Protein AF-A0A257MD73-F1 (afdb_monomer)

Solvent-accessible surface area 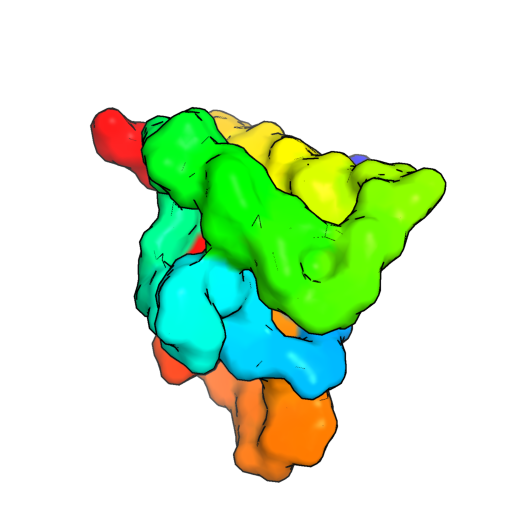(backbone atoms only — not comparable to full-atom values): 5682 Å² total; per-residue (Å²): 117,56,66,63,42,61,76,65,68,37,70,63,46,80,42,75,38,92,43,58,29,56,42,50,92,89,39,56,36,66,64,42,33,64,69,47,54,72,72,38,50,76,36,63,55,60,65,83,62,78,62,86,74,47,62,64,61,50,49,50,52,45,44,43,54,32,10,70,75,67,22,31,32,32,32,22,26,52,81,47,89,63,39,58,64,36,48,78,70,70,44,98,51,37,14,34,33,38,55,65,131

Sequence (101 aa):
MAYLAGELEADTVAVGSNVDGVLVSGRPLPCMGRNDLSQFESDIGASAGVDVTGGMRGKLEELLELADRGTESVIFNAGKKGNITRALKGESVGTRIVRSK

pLDDT: mean 84.01, std 15.02, range [35.16, 97.62]

Foldseek 3Di:
DLPVCVVVVAQEAEAADQDQAQDAPRDFDQEDAPVVCVVRVVRSCPPDDRPPPCVSVVVLVSQNVVQQVNHKYGYGHPPDPCQVVCVVVVHRTGYIYHYDD

Structure (mmCIF, N/CA/C/O backbone):
data_AF-A0A257MD73-F1
#
_entry.id   AF-A0A257MD73-F1
#
loop_
_atom_site.group_PDB
_atom_site.id
_atom_site.type_symbol
_atom_site.label_atom_id
_atom_site.label_alt_id
_atom_site.label_comp_id
_atom_site.label_asym_id
_atom_site.label_entity_id
_atom_site.label_seq_id
_atom_site.pdbx_PDB_ins_code
_atom_site.Cartn_x
_atom_site.Cartn_y
_atom_site.Cartn_z
_atom_site.occupancy
_atom_site.B_iso_or_equiv
_atom_site.auth_seq_id
_atom_site.auth_comp_id
_atom_site.auth_asym_id
_atom_site.auth_atom_id
_atom_site.pdbx_PDB_model_num
ATOM 1 N N . MET A 1 1 ? -7.982 10.388 -4.202 1.00 66.62 1 MET A N 1
ATOM 2 C CA . MET A 1 1 ? -8.584 9.028 -4.310 1.00 66.62 1 MET A CA 1
ATOM 3 C C . MET A 1 1 ? -9.664 8.772 -3.264 1.00 66.62 1 MET A C 1
ATOM 5 O O . MET A 1 1 ? -10.557 7.963 -3.494 1.00 66.62 1 MET A O 1
ATOM 9 N N . ALA A 1 2 ? -9.623 9.507 -2.153 1.00 72.25 2 ALA A N 1
ATOM 10 C CA . ALA A 1 2 ? -10.521 9.325 -1.023 1.00 72.25 2 ALA A CA 1
ATOM 11 C C . ALA A 1 2 ? -12.021 9.543 -1.300 1.00 72.25 2 ALA A C 1
ATOM 13 O O . ALA A 1 2 ? -12.843 8.871 -0.685 1.00 72.25 2 ALA A O 1
ATOM 14 N N . TYR A 1 3 ? -12.385 10.443 -2.223 1.00 80.38 3 TYR A N 1
ATOM 15 C CA . TYR A 1 3 ? -13.793 10.751 -2.504 1.00 80.38 3 TYR A CA 1
ATOM 16 C C . TYR A 1 3 ? -14.557 9.530 -3.037 1.00 80.38 3 TYR A C 1
ATOM 18 O O . TYR A 1 3 ? -15.456 9.032 -2.373 1.00 80.38 3 TYR A O 1
ATOM 26 N N . LEU A 1 4 ? -14.140 8.980 -4.185 1.00 81.19 4 LEU A N 1
ATOM 27 C CA . LEU A 1 4 ? -14.827 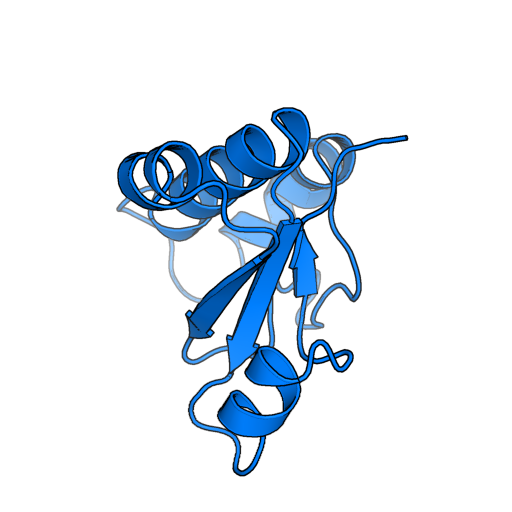7.835 -4.797 1.00 81.19 4 LEU A CA 1
ATOM 28 C C . LEU A 1 4 ? -14.750 6.566 -3.946 1.00 81.19 4 LEU A C 1
ATOM 30 O O . LEU A 1 4 ? -15.708 5.808 -3.919 1.00 81.19 4 LEU A O 1
ATOM 34 N N . ALA A 1 5 ? -13.633 6.329 -3.255 1.00 79.50 5 ALA A N 1
ATOM 35 C CA . ALA A 1 5 ? -13.505 5.164 -2.383 1.00 79.50 5 ALA A CA 1
ATOM 36 C C . ALA A 1 5 ? -14.519 5.203 -1.228 1.00 79.50 5 ALA A C 1
ATOM 38 O O . ALA A 1 5 ? -15.107 4.177 -0.901 1.00 79.50 5 ALA A O 1
ATOM 39 N N . GLY A 1 6 ? -14.756 6.393 -0.663 1.00 76.62 6 GLY A N 1
ATOM 40 C CA . GLY A 1 6 ? -15.783 6.598 0.353 1.00 76.62 6 GLY A CA 1
ATOM 41 C C . GLY A 1 6 ? -17.205 6.481 -0.1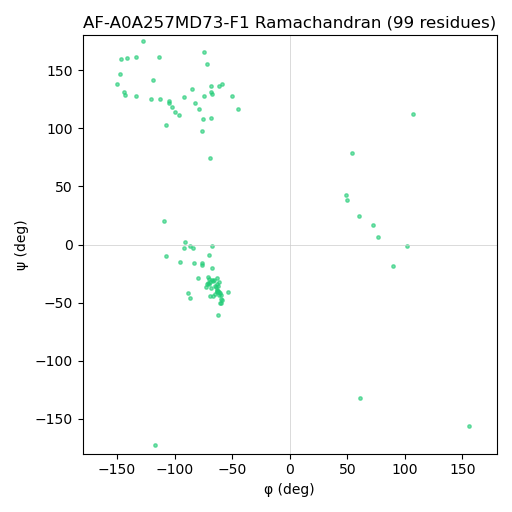97 1.00 76.62 6 GLY A C 1
ATOM 42 O O . GLY A 1 6 ? -18.025 5.816 0.420 1.00 76.62 6 GLY A O 1
ATOM 43 N N . GLU A 1 7 ? -17.488 7.088 -1.354 1.00 85.12 7 GLU A N 1
ATOM 44 C CA . GLU A 1 7 ? -18.826 7.048 -1.974 1.00 85.12 7 GLU A CA 1
ATOM 45 C C . GLU A 1 7 ? -19.226 5.649 -2.464 1.00 85.12 7 GLU A C 1
ATOM 47 O O . GLU A 1 7 ? -20.406 5.315 -2.492 1.00 85.12 7 GLU A O 1
ATOM 52 N N . LEU A 1 8 ? -18.255 4.831 -2.877 1.00 87.00 8 LEU A N 1
ATOM 53 C CA . LEU A 1 8 ? -18.492 3.473 -3.377 1.00 87.00 8 LEU A CA 1
ATOM 54 C C . LEU A 1 8 ? -18.426 2.400 -2.285 1.00 87.00 8 LEU A C 1
ATOM 56 O O . LEU A 1 8 ? -18.527 1.223 -2.621 1.00 87.00 8 LEU A O 1
ATOM 60 N N . GLU A 1 9 ? -18.211 2.787 -1.022 1.00 84.38 9 GLU A N 1
ATOM 61 C CA . GLU A 1 9 ? -17.997 1.859 0.099 1.00 84.38 9 GLU A CA 1
ATOM 62 C C . GLU A 1 9 ? -16.937 0.793 -0.233 1.00 84.38 9 GLU A C 1
ATOM 64 O O . GLU A 1 9 ? -17.105 -0.398 0.016 1.00 84.38 9 GLU A O 1
ATOM 69 N N . ALA A 1 10 ? -15.838 1.214 -0.868 1.00 86.31 10 ALA A N 1
ATOM 70 C CA . ALA A 1 10 ? -14.824 0.277 -1.324 1.00 86.31 10 ALA A CA 1
ATOM 71 C C . ALA A 1 10 ? -14.111 -0.381 -0.132 1.00 86.31 10 ALA A C 1
ATOM 73 O O . ALA A 1 10 ? -13.557 0.309 0.727 1.00 86.31 10 ALA A O 1
ATOM 74 N N . ASP A 1 11 ? -14.024 -1.714 -0.141 1.00 86.19 11 ASP A N 1
ATOM 75 C CA . ASP A 1 11 ? -13.226 -2.467 0.837 1.00 86.19 11 ASP A CA 1
ATOM 76 C C . ASP A 1 11 ? -11.722 -2.203 0.668 1.00 86.19 11 ASP A C 1
ATOM 78 O O . ASP A 1 11 ? -10.938 -2.278 1.617 1.00 86.19 11 ASP A O 1
ATOM 82 N N . THR A 1 12 ? -11.276 -1.941 -0.566 1.00 87.75 12 THR A N 1
ATOM 83 C CA . THR A 1 12 ? -9.855 -1.773 -0.888 1.00 87.75 12 THR A CA 1
ATOM 84 C C . THR A 1 12 ? -9.622 -0.819 -2.054 1.00 87.75 12 THR A C 1
ATOM 86 O O . THR A 1 12 ? -10.272 -0.908 -3.096 1.00 87.75 12 THR A O 1
ATOM 89 N N . VAL A 1 13 ? -8.603 0.035 -1.923 1.00 92.88 13 VAL A N 1
ATOM 90 C CA . VAL A 1 13 ? -8.047 0.840 -3.021 1.00 92.88 13 VAL A CA 1
ATOM 91 C C . VAL A 1 13 ? -6.709 0.261 -3.488 1.00 92.88 13 VAL A C 1
ATOM 93 O O . VAL A 1 13 ? -5.750 0.161 -2.724 1.00 92.88 13 VAL A O 1
ATOM 96 N N . ALA A 1 14 ? -6.612 -0.088 -4.772 1.00 94.06 14 ALA A N 1
ATOM 97 C CA . ALA A 1 14 ? -5.388 -0.601 -5.387 1.00 94.06 14 ALA A CA 1
ATOM 98 C C . ALA A 1 14 ? -4.649 0.508 -6.160 1.00 94.06 14 ALA A C 1
ATOM 100 O O . ALA A 1 14 ? -5.138 1.006 -7.174 1.00 94.06 14 ALA A O 1
ATOM 101 N N . VAL A 1 15 ? -3.453 0.883 -5.702 1.00 93.12 15 VAL A N 1
ATOM 102 C CA . VAL A 1 15 ? -2.629 1.961 -6.268 1.00 93.12 15 VAL A CA 1
ATOM 103 C C . VAL A 1 15 ? -1.429 1.376 -7.013 1.00 93.12 15 VAL A C 1
ATOM 105 O O . VAL A 1 15 ? -0.427 0.968 -6.421 1.00 93.12 15 VAL A O 1
ATOM 108 N N . GLY A 1 16 ? -1.527 1.358 -8.341 1.00 92.38 16 GLY A N 1
ATOM 109 C CA . GLY A 1 16 ? -0.424 0.977 -9.219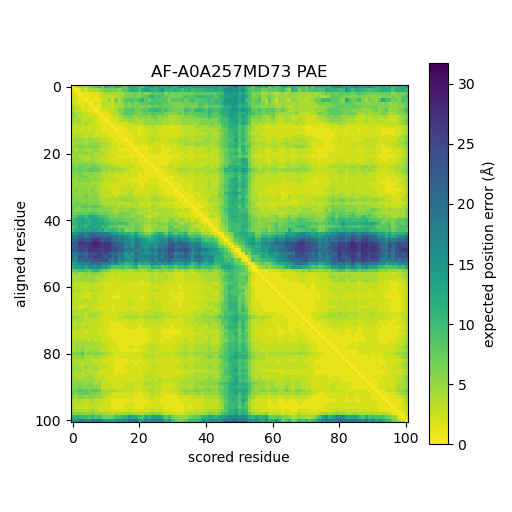 1.00 92.38 16 GLY A CA 1
ATOM 110 C C . GLY A 1 16 ? 0.640 2.075 -9.319 1.00 92.38 16 GLY A C 1
ATOM 111 O O . GLY A 1 16 ? 0.332 3.219 -9.643 1.00 92.38 16 GLY A O 1
ATOM 112 N N . SER A 1 17 ? 1.895 1.711 -9.072 1.00 89.94 17 SER A N 1
ATOM 113 C CA . SER A 1 17 ? 3.078 2.578 -9.081 1.00 89.94 17 SER A CA 1
ATOM 114 C C . SER A 1 17 ? 4.187 2.004 -9.978 1.00 89.94 17 SER A C 1
ATOM 116 O O . SER A 1 17 ? 4.066 0.897 -10.508 1.00 89.94 17 SER A O 1
ATOM 118 N N . ASN A 1 18 ? 5.283 2.747 -10.149 1.00 88.50 18 ASN A N 1
ATOM 119 C CA . ASN A 1 18 ? 6.530 2.275 -10.761 1.00 88.50 18 ASN A CA 1
ATOM 120 C C . ASN A 1 18 ? 7.545 1.720 -9.736 1.00 88.50 18 ASN A C 1
ATOM 122 O O . ASN A 1 18 ? 8.595 1.220 -10.137 1.00 88.50 18 ASN A O 1
ATOM 126 N N . VAL A 1 19 ? 7.234 1.775 -8.436 1.00 88.75 19 VAL A N 1
ATOM 127 C CA . VAL A 1 19 ? 8.033 1.189 -7.346 1.00 88.75 19 VAL A CA 1
ATOM 128 C C . VAL A 1 19 ? 7.295 0.044 -6.661 1.00 88.75 19 VAL A C 1
ATOM 130 O O . VAL A 1 19 ? 6.079 -0.090 -6.772 1.00 88.75 19 VAL A O 1
ATOM 133 N N . ASP A 1 20 ? 8.041 -0.796 -5.943 1.00 91.50 20 ASP A N 1
ATOM 134 C CA . ASP A 1 20 ? 7.530 -2.025 -5.323 1.00 91.50 20 ASP A CA 1
ATOM 135 C C . ASP A 1 20 ? 6.587 -1.816 -4.137 1.00 91.50 20 ASP A C 1
ATOM 137 O O . ASP A 1 20 ? 5.973 -2.782 -3.705 1.00 91.50 20 ASP A O 1
ATOM 141 N N . GLY A 1 21 ? 6.435 -0.591 -3.643 1.00 91.56 21 GLY A N 1
ATOM 142 C CA . GLY A 1 21 ? 5.611 -0.237 -2.492 1.00 91.56 21 GLY A CA 1
ATOM 143 C C . GLY A 1 21 ? 6.120 1.061 -1.873 1.00 91.56 21 GLY A C 1
ATOM 144 O O . GLY A 1 21 ? 6.812 1.835 -2.538 1.00 91.56 21 GLY A O 1
ATOM 145 N N . VAL A 1 22 ? 5.826 1.277 -0.594 1.00 90.38 22 VAL A N 1
ATOM 146 C CA . VAL A 1 22 ? 6.456 2.333 0.204 1.00 90.38 22 VAL A CA 1
ATOM 147 C C . VAL A 1 22 ? 7.833 1.854 0.639 1.00 90.38 22 VAL A C 1
ATOM 149 O O . VAL A 1 22 ? 7.947 0.853 1.348 1.00 90.38 22 VAL A O 1
ATOM 152 N N . LEU A 1 23 ? 8.880 2.536 0.179 1.00 86.81 23 LEU A N 1
ATOM 153 C CA . LEU A 1 23 ? 10.257 2.119 0.411 1.00 86.81 23 LEU A CA 1
ATOM 154 C C . LEU A 1 23 ? 10.816 2.763 1.682 1.00 86.81 23 LEU A C 1
ATOM 156 O O . LEU A 1 23 ? 10.832 3.982 1.805 1.00 86.81 23 LEU A O 1
ATOM 160 N N . VAL A 1 24 ? 11.349 1.939 2.580 1.00 84.06 24 VAL A N 1
ATOM 161 C CA . VAL A 1 24 ? 12.152 2.362 3.733 1.00 84.06 24 VAL A CA 1
ATOM 162 C C . VAL A 1 24 ? 13.518 1.713 3.608 1.00 84.06 24 VAL A C 1
ATOM 164 O O . VAL A 1 24 ? 13.622 0.499 3.420 1.00 84.06 24 VAL A O 1
ATOM 167 N N . SER A 1 25 ? 14.579 2.525 3.635 1.00 83.25 25 SER A N 1
ATOM 168 C CA . SER A 1 25 ? 15.951 2.050 3.393 1.00 83.25 25 SER A CA 1
ATOM 169 C C . SER A 1 25 ? 16.076 1.185 2.117 1.00 83.25 25 SER A C 1
ATOM 171 O O . SER A 1 25 ? 16.766 0.165 2.090 1.00 83.25 25 SER A O 1
ATOM 173 N N . GLY A 1 26 ? 15.353 1.561 1.052 1.00 83.00 26 GLY A N 1
ATOM 174 C CA . GLY A 1 26 ? 15.372 0.877 -0.248 1.00 83.00 26 GLY A CA 1
ATOM 175 C C . GLY A 1 26 ? 14.579 -0.435 -0.330 1.00 83.00 26 GLY A C 1
ATOM 176 O O . GLY A 1 26 ? 14.646 -1.110 -1.357 1.00 83.00 26 GLY A O 1
ATOM 177 N N . ARG A 1 27 ? 13.825 -0.816 0.709 1.00 86.81 27 ARG A N 1
ATOM 178 C CA . ARG A 1 27 ? 12.990 -2.029 0.719 1.00 86.81 27 ARG A CA 1
ATOM 179 C C . ARG A 1 27 ? 11.514 -1.681 0.912 1.00 86.81 27 ARG A C 1
ATOM 181 O O . ARG A 1 27 ? 11.224 -0.793 1.709 1.00 86.81 27 ARG A O 1
ATOM 188 N N . PRO A 1 28 ? 10.577 -2.365 0.231 1.00 89.25 28 PRO A N 1
ATOM 189 C CA . PRO A 1 28 ? 9.157 -2.129 0.444 1.00 89.25 28 PRO A CA 1
ATOM 190 C C . PRO A 1 28 ? 8.740 -2.604 1.837 1.00 89.25 28 PRO A C 1
ATOM 192 O O . PRO A 1 28 ? 9.034 -3.737 2.228 1.00 89.25 28 PRO A O 1
ATOM 195 N N . LEU A 1 29 ? 8.028 -1.754 2.572 1.00 91.19 29 LEU A N 1
ATOM 196 C CA . LEU A 1 29 ? 7.351 -2.162 3.797 1.00 91.19 29 LEU A CA 1
ATOM 197 C C . LEU A 1 29 ? 6.190 -3.104 3.448 1.00 91.19 29 LEU A C 1
ATOM 199 O O . LEU A 1 29 ? 5.446 -2.816 2.514 1.00 91.19 29 LEU A O 1
ATOM 203 N N . PRO A 1 30 ? 5.980 -4.213 4.173 1.00 93.00 30 PRO A N 1
ATOM 204 C CA . PRO A 1 30 ? 4.846 -5.099 3.908 1.00 93.00 30 PRO A CA 1
ATOM 205 C C . PRO A 1 30 ? 3.506 -4.472 4.328 1.00 93.00 30 PRO A C 1
ATOM 207 O O . PRO A 1 30 ? 2.474 -4.706 3.699 1.00 93.00 30 PRO A O 1
ATOM 210 N N . CYS A 1 31 ? 3.523 -3.673 5.394 1.00 93.62 31 CYS A N 1
ATOM 211 C CA . CYS A 1 31 ? 2.358 -3.036 5.987 1.00 93.62 31 CYS A CA 1
ATOM 212 C C . CYS A 1 31 ? 2.764 -1.678 6.571 1.00 93.62 31 CYS A C 1
ATOM 214 O O . CYS A 1 31 ? 3.893 -1.539 7.040 1.00 93.62 31 CYS A O 1
ATOM 216 N N . MET A 1 32 ? 1.855 -0.711 6.533 1.00 92.00 32 MET A N 1
ATOM 217 C CA . MET A 1 32 ? 2.022 0.633 7.073 1.00 92.00 32 MET A CA 1
ATOM 218 C C . MET A 1 32 ? 0.693 1.123 7.655 1.00 92.00 32 MET A C 1
ATOM 220 O O . MET A 1 32 ? -0.346 1.056 7.000 1.00 92.00 32 MET A O 1
ATOM 224 N N . GLY A 1 33 ? 0.748 1.647 8.873 1.00 92.38 33 GLY A N 1
ATOM 225 C CA . GLY A 1 33 ? -0.296 2.442 9.506 1.00 92.38 33 GLY A CA 1
ATOM 226 C C . GLY A 1 33 ? 0.179 3.864 9.804 1.00 92.38 33 GLY A C 1
ATOM 227 O O . GLY A 1 33 ? 1.275 4.285 9.426 1.00 92.38 33 GLY A O 1
ATOM 228 N N . ARG A 1 34 ? -0.650 4.629 10.516 1.00 89.44 34 ARG A N 1
ATOM 229 C CA . ARG A 1 34 ? -0.404 6.057 10.780 1.00 89.44 34 ARG A CA 1
ATOM 230 C C . ARG A 1 34 ? 0.868 6.299 11.600 1.00 89.44 34 ARG A C 1
ATOM 232 O O . ARG A 1 34 ? 1.565 7.280 11.362 1.00 89.44 34 ARG A O 1
ATOM 239 N N . ASN A 1 35 ? 1.198 5.384 12.512 1.00 88.69 35 ASN A N 1
ATOM 240 C CA . ASN A 1 35 ? 2.388 5.490 13.364 1.00 88.69 35 ASN A CA 1
ATOM 241 C C . ASN A 1 35 ? 3.691 5.283 12.570 1.00 88.69 35 ASN A C 1
ATOM 243 O O . ASN A 1 35 ? 4.718 5.880 12.896 1.00 88.69 35 ASN A O 1
ATOM 247 N N . ASP A 1 36 ? 3.646 4.487 11.498 1.00 87.50 36 ASP A N 1
ATOM 248 C CA . ASP A 1 36 ? 4.807 4.233 10.642 1.00 87.50 36 ASP A CA 1
ATOM 249 C C . ASP A 1 36 ? 5.175 5.478 9.825 1.00 87.50 36 ASP A C 1
ATOM 251 O O . ASP A 1 36 ? 6.355 5.750 9.614 1.00 87.50 36 ASP A O 1
ATOM 255 N N . LEU A 1 37 ? 4.187 6.282 9.408 1.00 83.75 37 LEU A N 1
ATOM 256 C CA . LEU A 1 37 ? 4.450 7.516 8.661 1.00 83.75 37 LEU A CA 1
ATOM 257 C C . LEU A 1 37 ? 5.297 8.500 9.481 1.00 83.75 37 LEU A C 1
ATOM 259 O O . LEU A 1 37 ? 6.244 9.072 8.949 1.00 83.75 37 LEU A O 1
ATOM 263 N N . SER A 1 38 ? 5.003 8.646 10.779 1.00 80.88 38 SER A N 1
ATOM 264 C CA . SER A 1 38 ? 5.827 9.454 11.689 1.00 80.88 38 SER A CA 1
ATOM 265 C C . SER A 1 38 ? 7.193 8.830 11.975 1.00 80.88 38 SER A C 1
ATOM 267 O O . SER A 1 38 ? 8.167 9.547 12.174 1.00 80.88 38 SER A O 1
ATOM 269 N N . GLN A 1 39 ? 7.285 7.498 11.997 1.00 83.19 39 GLN A N 1
ATOM 270 C CA . GLN A 1 39 ? 8.534 6.794 12.283 1.00 83.19 39 GLN A CA 1
ATOM 271 C C . GLN A 1 39 ? 9.532 6.877 11.119 1.00 83.19 39 GLN A C 1
ATOM 273 O O . GLN A 1 39 ? 10.735 6.973 11.349 1.00 83.19 39 GLN A O 1
ATOM 278 N N . PHE A 1 40 ? 9.041 6.832 9.880 1.00 79.00 40 PHE A N 1
ATOM 279 C CA . PHE A 1 40 ? 9.863 6.760 8.669 1.00 79.00 40 PHE A CA 1
ATOM 280 C C . PHE A 1 40 ? 9.839 8.056 7.854 1.00 79.00 40 PHE A C 1
ATOM 282 O O . PHE A 1 40 ? 10.160 8.041 6.665 1.00 79.00 40 PHE A O 1
ATOM 289 N N . GLU A 1 41 ? 9.472 9.182 8.469 1.00 73.00 41 GLU A N 1
ATOM 290 C CA . GLU A 1 41 ? 9.335 10.478 7.793 1.00 73.00 41 GLU A CA 1
ATOM 291 C C . GLU A 1 41 ? 10.607 10.867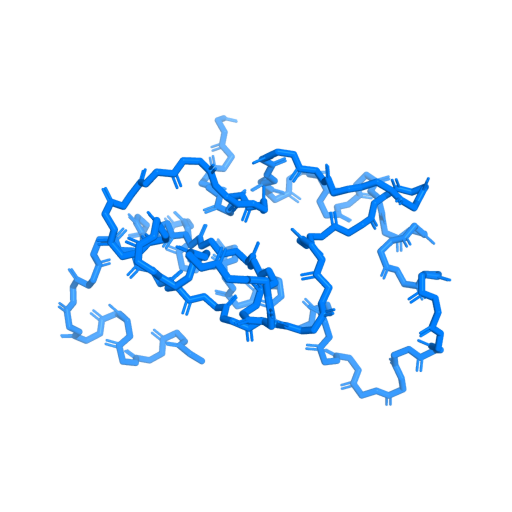 7.018 1.00 73.00 41 GLU A C 1
ATOM 293 O O . GLU A 1 41 ? 10.536 11.303 5.867 1.00 73.00 41 GLU A O 1
ATOM 298 N N . SER A 1 42 ? 11.783 10.614 7.602 1.00 68.75 42 SER A N 1
ATOM 299 C CA . SER A 1 42 ? 13.080 10.865 6.966 1.00 68.75 42 SER A CA 1
ATOM 300 C C . SER A 1 42 ? 13.408 9.907 5.817 1.00 68.75 42 SER A C 1
ATOM 302 O O . SER A 1 42 ? 14.141 10.287 4.908 1.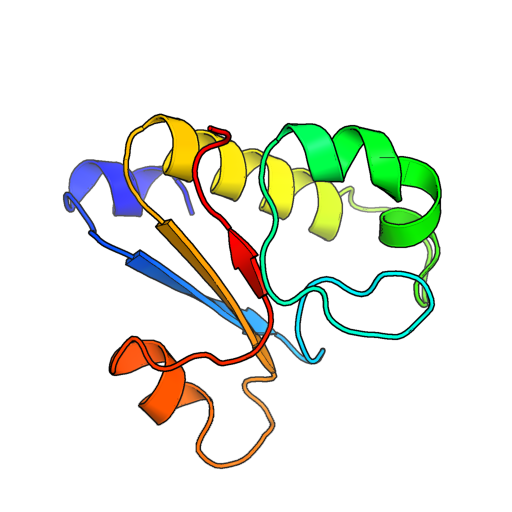00 68.75 42 SER A O 1
ATOM 304 N N . ASP A 1 43 ? 12.878 8.681 5.832 1.00 72.19 43 ASP A N 1
ATOM 305 C CA . ASP A 1 43 ? 13.173 7.649 4.830 1.00 72.19 43 ASP A CA 1
ATOM 306 C C . ASP A 1 43 ? 12.233 7.731 3.622 1.00 72.19 43 ASP A C 1
ATOM 308 O O . ASP A 1 43 ? 12.673 7.625 2.474 1.00 72.19 43 ASP A O 1
ATOM 312 N N . ILE A 1 44 ? 10.941 7.966 3.871 1.00 70.50 44 ILE A N 1
ATOM 313 C CA . ILE A 1 44 ? 9.893 8.031 2.842 1.00 70.50 44 ILE A CA 1
ATOM 314 C C . ILE A 1 44 ? 10.110 9.238 1.916 1.00 70.50 44 ILE A C 1
ATOM 316 O O . ILE A 1 44 ? 9.803 9.165 0.727 1.00 70.50 44 ILE A O 1
ATOM 320 N N . GLY A 1 45 ? 10.694 10.327 2.430 1.00 58.81 45 GLY A N 1
ATOM 321 C CA . GLY A 1 45 ? 11.073 11.502 1.638 1.00 58.81 45 GLY A CA 1
ATOM 322 C C . GLY A 1 45 ? 12.431 11.395 0.926 1.00 58.81 45 GLY A C 1
ATOM 323 O O . GLY A 1 45 ? 12.704 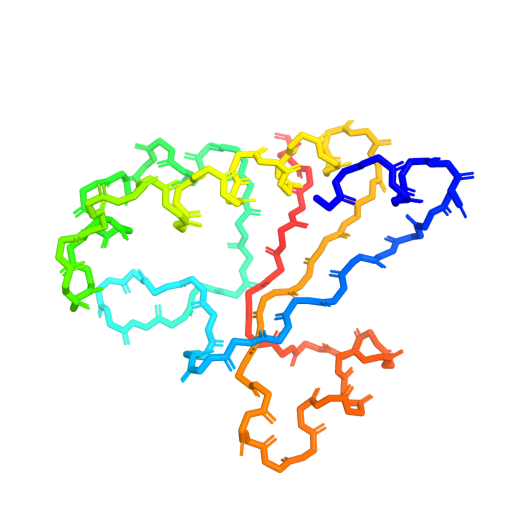12.189 0.026 1.00 58.81 45 GLY A O 1
ATOM 324 N N . ALA A 1 46 ? 13.285 10.438 1.307 1.00 51.69 46 ALA A N 1
ATOM 325 C CA . ALA A 1 46 ? 14.667 10.339 0.825 1.00 51.69 46 ALA A CA 1
ATOM 326 C C . ALA A 1 46 ? 14.855 9.382 -0.365 1.00 51.69 46 ALA A C 1
ATOM 328 O O . ALA A 1 46 ? 15.894 9.419 -1.033 1.00 51.69 46 ALA A O 1
ATOM 329 N N . SER A 1 47 ? 13.878 8.518 -0.663 1.00 46.75 47 SER A N 1
ATOM 330 C CA . SER A 1 47 ? 14.004 7.543 -1.749 1.00 46.75 47 SER A CA 1
ATOM 331 C C . SER A 1 47 ? 13.817 8.212 -3.126 1.00 46.75 47 SER A C 1
ATOM 333 O O . SER A 1 47 ? 12.701 8.415 -3.590 1.00 46.75 47 SER A O 1
ATOM 335 N N . ALA A 1 48 ? 14.946 8.535 -3.764 1.00 42.59 48 ALA A N 1
ATOM 336 C CA . ALA A 1 48 ? 15.125 8.854 -5.186 1.00 42.59 48 ALA A CA 1
ATOM 337 C C . ALA A 1 48 ? 14.235 9.973 -5.769 1.00 42.59 48 ALA A C 1
ATOM 339 O O . ALA A 1 48 ? 13.311 9.733 -6.543 1.00 42.59 48 ALA A O 1
ATOM 340 N N . GLY A 1 49 ? 14.633 11.214 -5.481 1.00 38.81 49 GLY A N 1
ATOM 341 C CA . GLY A 1 49 ? 14.052 12.427 -6.048 1.00 38.81 49 GLY A CA 1
ATOM 342 C C . GLY A 1 49 ? 13.225 13.138 -4.995 1.00 38.81 49 GLY A C 1
ATOM 343 O O . GLY A 1 49 ? 12.208 12.620 -4.557 1.00 38.81 49 GLY A O 1
ATOM 344 N N . VAL A 1 50 ? 13.694 14.313 -4.573 1.00 35.16 50 VAL A N 1
ATOM 345 C CA . VAL A 1 50 ? 12.957 15.209 -3.679 1.00 35.16 50 VAL A CA 1
ATOM 346 C C . VAL A 1 50 ? 11.514 15.282 -4.173 1.00 35.16 50 VAL A C 1
ATOM 348 O O . VAL A 1 50 ? 11.272 15.720 -5.300 1.00 35.16 50 VAL A O 1
ATOM 351 N N . ASP A 1 51 ? 10.571 14.822 -3.354 1.00 43.81 51 ASP A N 1
ATOM 352 C CA . ASP A 1 51 ? 9.142 14.951 -3.618 1.00 43.81 51 ASP A CA 1
ATOM 353 C C . ASP A 1 51 ? 8.747 16.429 -3.485 1.00 43.81 51 ASP A C 1
ATOM 355 O O . ASP A 1 51 ? 8.151 16.869 -2.507 1.00 43.81 51 ASP A O 1
ATOM 359 N N . VAL A 1 52 ? 9.119 17.224 -4.490 1.00 36.00 52 VAL A N 1
ATOM 360 C CA . VAL A 1 52 ? 8.834 18.662 -4.604 1.00 36.00 52 VAL A CA 1
ATOM 361 C C . VAL A 1 52 ? 7.343 18.956 -4.810 1.00 36.00 52 VAL A C 1
ATOM 363 O O . VAL A 1 52 ? 6.954 20.117 -4.891 1.00 36.00 52 VAL A O 1
ATOM 366 N N . THR A 1 53 ? 6.501 17.920 -4.885 1.00 44.56 53 THR A N 1
ATOM 367 C CA . THR A 1 53 ? 5.043 18.043 -5.024 1.00 44.56 53 THR A CA 1
ATOM 368 C C . THR A 1 53 ? 4.274 17.673 -3.757 1.00 44.56 53 THR A C 1
ATOM 370 O O . THR A 1 53 ? 3.066 17.888 -3.711 1.00 44.56 53 THR A O 1
ATOM 373 N N . GLY A 1 54 ? 4.933 17.089 -2.746 1.00 54.88 54 GLY A N 1
ATOM 374 C CA . GLY A 1 54 ? 4.228 16.407 -1.655 1.00 54.88 54 GLY A CA 1
ATOM 375 C C . GLY A 1 54 ? 3.370 15.232 -2.151 1.00 54.88 54 GLY A C 1
ATOM 376 O O . GLY A 1 54 ? 2.376 14.874 -1.525 1.00 54.88 54 GLY 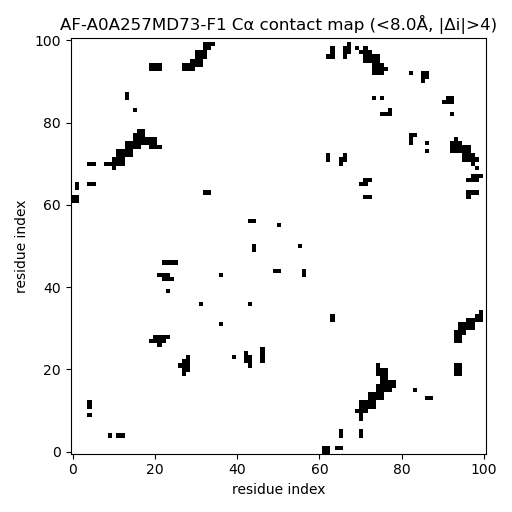A O 1
ATOM 377 N N . GLY A 1 55 ? 3.712 14.652 -3.301 1.00 70.56 55 GLY A N 1
ATOM 378 C CA . GLY A 1 55 ? 2.900 13.714 -4.055 1.00 70.56 55 GLY A CA 1
ATOM 379 C C . GLY A 1 55 ? 2.915 12.276 -3.540 1.00 70.56 55 GLY A C 1
ATOM 380 O O . GLY A 1 55 ? 1.930 11.580 -3.769 1.00 70.56 55 GLY A O 1
ATOM 381 N N . MET A 1 56 ? 3.972 11.782 -2.889 1.00 77.12 56 MET A N 1
ATOM 382 C CA . MET A 1 56 ? 3.949 10.477 -2.205 1.00 77.12 56 MET A CA 1
ATOM 383 C C . MET A 1 56 ? 3.421 10.644 -0.785 1.00 77.12 56 MET A C 1
ATOM 385 O O . MET A 1 56 ? 2.519 9.912 -0.389 1.00 77.12 56 MET A O 1
ATOM 389 N N . ARG A 1 57 ? 3.914 11.649 -0.049 1.00 80.38 57 ARG A N 1
ATOM 390 C CA . ARG A 1 57 ? 3.456 11.909 1.322 1.00 80.38 57 ARG A CA 1
ATOM 391 C C . ARG A 1 57 ? 1.960 12.217 1.373 1.00 80.38 57 ARG A C 1
ATOM 393 O O . ARG A 1 57 ? 1.243 11.552 2.107 1.00 80.38 57 ARG A O 1
ATOM 400 N N . GLY A 1 58 ? 1.474 13.141 0.543 1.00 82.50 58 GLY A N 1
ATOM 401 C CA . GLY A 1 58 ? 0.051 13.485 0.488 1.00 82.50 58 GLY A CA 1
ATOM 402 C C . GLY A 1 58 ? -0.829 12.305 0.065 1.00 82.50 58 GLY A C 1
ATOM 403 O O . GLY A 1 58 ? -1.905 12.109 0.619 1.00 82.50 58 GLY A O 1
ATOM 404 N N . LYS A 1 59 ? -0.350 11.440 -0.844 1.00 84.81 59 LYS A N 1
ATOM 405 C CA . LYS A 1 59 ? -1.059 10.189 -1.163 1.00 84.81 59 LYS A CA 1
ATOM 406 C C . LYS A 1 59 ? -1.113 9.248 0.036 1.00 84.81 59 LYS A C 1
ATOM 408 O O . LYS A 1 59 ? -2.156 8.655 0.270 1.00 84.81 59 LYS A O 1
ATOM 413 N N . LEU A 1 60 ? -0.021 9.090 0.783 1.00 89.50 60 LEU A N 1
ATOM 414 C CA . LEU A 1 60 ? -0.022 8.262 1.990 1.00 89.50 60 LEU A CA 1
ATOM 415 C C . LEU A 1 60 ? -0.966 8.828 3.051 1.00 89.50 60 LEU A C 1
ATOM 417 O O . LEU A 1 60 ? -1.717 8.060 3.638 1.00 89.50 60 LEU A O 1
ATOM 421 N N . GLU A 1 61 ? -0.992 10.146 3.242 1.00 89.50 61 GLU A N 1
ATOM 422 C CA . GLU A 1 61 ? -1.946 10.815 4.133 1.00 89.50 61 GLU A CA 1
ATOM 423 C C . GLU A 1 61 ? -3.403 10.537 3.717 1.00 89.50 61 GLU A C 1
ATOM 425 O O . GLU A 1 61 ? -4.188 10.101 4.560 1.00 89.50 61 GLU A O 1
ATOM 430 N N . GLU A 1 62 ? -3.749 10.676 2.428 1.00 89.31 62 GLU A N 1
ATOM 431 C CA . GLU A 1 62 ? -5.086 10.338 1.903 1.00 89.31 62 GLU A CA 1
ATOM 432 C C . GLU A 1 62 ? -5.456 8.860 2.129 1.00 89.31 62 GLU A C 1
ATOM 434 O O . GLU A 1 62 ? -6.590 8.542 2.491 1.00 89.31 62 GLU A O 1
ATOM 439 N N . LEU A 1 63 ? -4.521 7.933 1.890 1.00 91.94 63 LEU A N 1
ATOM 440 C CA . LEU A 1 63 ? -4.768 6.494 2.046 1.00 91.94 63 LEU A CA 1
ATOM 441 C C . LEU A 1 63 ? -4.874 6.092 3.523 1.00 91.94 63 LEU A C 1
ATOM 443 O O . LEU A 1 63 ? -5.659 5.211 3.861 1.00 91.94 63 LEU A O 1
ATOM 447 N N . LEU A 1 64 ? -4.122 6.742 4.410 1.00 92.94 64 LEU A N 1
ATOM 448 C CA . LEU A 1 64 ? -4.236 6.547 5.855 1.00 92.94 64 LEU A CA 1
ATOM 449 C C . LEU A 1 64 ? -5.564 7.086 6.391 1.00 92.94 64 LEU A C 1
ATOM 451 O O . LEU A 1 64 ? -6.169 6.462 7.256 1.00 92.94 64 LEU A O 1
ATOM 455 N N . GLU A 1 65 ? -6.052 8.210 5.865 1.00 91.94 65 GLU A N 1
ATOM 456 C CA . GLU A 1 65 ? -7.386 8.718 6.197 1.00 91.94 65 GLU A CA 1
ATOM 457 C C . GLU A 1 65 ? -8.495 7.753 5.747 1.00 91.94 65 GLU A C 1
ATOM 459 O O . GLU A 1 65 ? -9.442 7.504 6.494 1.00 91.94 65 GLU A O 1
ATOM 464 N N . LEU A 1 66 ? -8.365 7.147 4.562 1.00 91.69 66 LEU A N 1
ATOM 465 C CA . LEU A 1 66 ? -9.260 6.069 4.127 1.00 91.69 66 LEU A CA 1
ATOM 466 C C . LEU A 1 66 ? -9.195 4.851 5.052 1.00 91.69 66 LEU A C 1
ATOM 468 O O . LEU A 1 66 ? -10.240 4.317 5.430 1.00 91.69 66 LEU A O 1
ATOM 472 N N . ALA A 1 67 ? -7.992 4.451 5.461 1.00 93.31 67 ALA A N 1
ATOM 473 C CA . ALA A 1 67 ? -7.801 3.327 6.366 1.00 93.31 67 ALA A CA 1
ATOM 474 C C . ALA A 1 67 ? -8.459 3.573 7.731 1.00 93.31 67 ALA A C 1
ATOM 476 O O . ALA A 1 67 ? -9.117 2.683 8.272 1.00 93.31 67 ALA A O 1
ATOM 477 N N . ASP A 1 68 ? -8.374 4.797 8.256 1.00 91.25 68 ASP A N 1
ATOM 478 C CA . ASP A 1 68 ? -9.060 5.191 9.491 1.00 91.25 68 ASP A CA 1
ATOM 479 C C . ASP A 1 68 ? -10.591 5.128 9.365 1.00 91.25 68 ASP A C 1
ATOM 481 O O . ASP A 1 68 ? -11.285 4.847 10.346 1.00 91.25 68 ASP A O 1
ATOM 485 N N . ARG A 1 69 ? -11.117 5.323 8.149 1.00 90.06 69 ARG A N 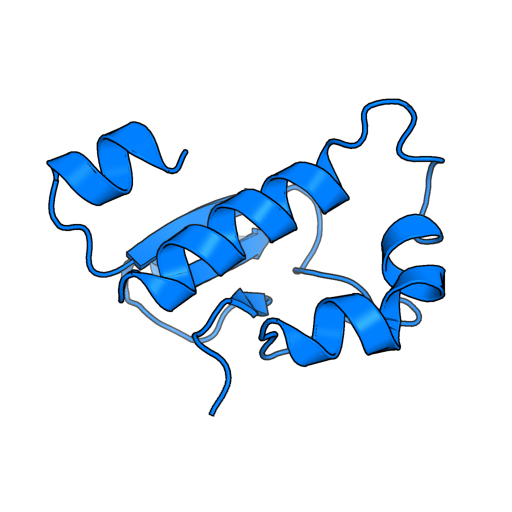1
ATOM 486 C CA . ARG A 1 69 ? -12.540 5.180 7.799 1.00 90.06 69 ARG A CA 1
ATOM 487 C C . ARG A 1 69 ? -12.959 3.739 7.480 1.00 90.06 69 ARG A C 1
ATOM 489 O O . ARG A 1 69 ? -14.144 3.504 7.270 1.00 90.06 69 ARG A O 1
ATOM 496 N N . GLY A 1 70 ? -12.026 2.785 7.489 1.00 90.06 70 GLY A N 1
ATOM 497 C CA . GLY A 1 70 ? -12.286 1.358 7.273 1.00 90.06 70 GLY A CA 1
ATOM 498 C C . GLY A 1 70 ? -11.950 0.835 5.874 1.00 90.06 70 GLY A C 1
ATOM 499 O O . GLY A 1 70 ? -12.070 -0.365 5.651 1.00 90.06 70 GLY A O 1
ATOM 500 N N . THR A 1 71 ? -11.486 1.689 4.960 1.00 91.81 71 THR A N 1
ATOM 501 C CA . THR A 1 71 ? -11.067 1.281 3.612 1.00 91.81 71 THR A CA 1
ATOM 502 C C . THR A 1 71 ? -9.560 1.069 3.570 1.00 91.81 71 THR A C 1
ATOM 504 O O . THR A 1 71 ? -8.781 2.018 3.643 1.00 91.81 71 THR A O 1
ATOM 507 N N . GLU A 1 72 ? -9.125 -0.176 3.404 1.00 93.44 72 GLU A N 1
ATOM 508 C CA . GLU A 1 72 ? -7.704 -0.479 3.251 1.00 93.44 72 GLU A CA 1
ATOM 509 C C . GLU A 1 72 ? -7.183 -0.082 1.867 1.00 93.44 72 GLU A C 1
ATOM 511 O O . GLU A 1 72 ? -7.927 0.190 0.922 1.00 93.44 72 GLU A O 1
ATOM 516 N N . SER A 1 73 ? -5.863 -0.031 1.716 1.00 94.62 73 SER A N 1
ATOM 517 C CA . SER A 1 73 ? -5.248 0.221 0.415 1.00 94.62 73 SER A CA 1
ATOM 518 C C . SER A 1 73 ? -3.995 -0.612 0.193 1.00 94.62 73 SER A C 1
ATOM 520 O O . SER A 1 73 ? -3.371 -1.098 1.134 1.00 94.62 73 SER A O 1
ATOM 522 N N . VAL A 1 74 ? -3.593 -0.759 -1.067 1.00 95.56 74 VAL A N 1
ATOM 523 C CA . VAL A 1 74 ? -2.344 -1.421 -1.450 1.00 95.56 74 VAL A CA 1
ATOM 524 C C . VAL A 1 74 ? -1.591 -0.592 -2.483 1.00 95.56 74 VAL A C 1
ATOM 526 O O . VAL A 1 74 ? -2.152 -0.214 -3.508 1.00 95.56 74 VAL A O 1
ATOM 529 N N . ILE A 1 75 ? -0.312 -0.320 -2.227 1.00 94.50 75 ILE A N 1
ATOM 530 C CA . ILE A 1 75 ? 0.606 0.328 -3.171 1.00 94.50 75 ILE A CA 1
ATOM 531 C C . ILE A 1 75 ? 1.549 -0.737 -3.724 1.00 94.50 75 ILE A C 1
ATOM 533 O O . ILE A 1 75 ? 2.249 -1.402 -2.960 1.00 94.50 75 ILE A O 1
ATOM 537 N N . PHE A 1 76 ? 1.595 -0.891 -5.046 1.00 95.44 76 PHE A N 1
ATOM 538 C CA . PHE A 1 76 ? 2.371 -1.952 -5.691 1.00 95.44 76 PHE A CA 1
ATOM 539 C C . PHE A 1 76 ? 2.957 -1.528 -7.039 1.00 95.44 76 PHE A C 1
ATOM 541 O O . PHE A 1 76 ? 2.444 -0.634 -7.707 1.00 95.44 76 PHE A O 1
ATOM 548 N N . ASN A 1 77 ? 3.994 -2.236 -7.495 1.00 95.25 77 ASN A N 1
ATOM 549 C CA . ASN A 1 77 ? 4.571 -2.016 -8.821 1.00 95.25 77 ASN A CA 1
ATOM 550 C C . ASN A 1 77 ? 3.667 -2.605 -9.910 1.00 95.25 77 ASN A C 1
ATOM 552 O O . ASN A 1 77 ? 3.605 -3.830 -10.055 1.00 95.25 77 ASN A O 1
ATOM 556 N N . ALA A 1 78 ? 2.996 -1.757 -10.687 1.00 95.88 78 ALA A N 1
ATOM 557 C CA . ALA A 1 78 ? 2.118 -2.176 -11.779 1.00 95.88 78 ALA A CA 1
ATOM 558 C C . ALA A 1 78 ? 2.888 -2.627 -13.035 1.00 95.88 78 ALA A C 1
ATOM 560 O O . ALA A 1 78 ? 2.331 -3.338 -13.869 1.00 95.88 78 ALA A O 1
ATOM 561 N N . GLY A 1 79 ? 4.173 -2.271 -13.154 1.00 96.12 79 GLY A N 1
ATOM 562 C CA . GLY A 1 79 ? 5.049 -2.710 -14.244 1.00 96.12 79 GLY A CA 1
ATOM 563 C C . GLY A 1 79 ? 5.544 -4.154 -14.099 1.00 96.12 79 GLY A C 1
ATOM 564 O O . GLY A 1 79 ? 6.005 -4.754 -15.070 1.00 96.12 79 GLY A O 1
ATOM 565 N N . LYS A 1 80 ? 5.433 -4.751 -12.905 1.00 97.19 80 LYS A N 1
ATOM 566 C CA . LYS A 1 80 ? 5.794 -6.155 -12.673 1.00 97.19 80 LYS A CA 1
ATOM 567 C C . LYS A 1 80 ? 4.656 -7.084 -13.092 1.00 97.19 80 LYS A C 1
ATOM 569 O O . LYS A 1 80 ? 3.542 -7.017 -12.569 1.00 97.19 80 LYS A O 1
ATOM 574 N N . LYS A 1 81 ? 4.962 -7.994 -14.024 1.00 97.62 81 LYS A N 1
ATOM 575 C CA . LYS A 1 81 ? 4.009 -8.974 -14.564 1.00 97.62 81 LYS A CA 1
ATOM 576 C C . LYS A 1 81 ? 3.279 -9.708 -13.434 1.00 97.62 81 LYS A C 1
ATOM 578 O O . LYS A 1 81 ? 3.904 -10.274 -12.544 1.00 97.62 81 LYS A O 1
ATOM 583 N N . GLY A 1 82 ? 1.950 -9.713 -13.507 1.00 97.38 82 GLY A N 1
ATOM 584 C CA . GLY A 1 82 ? 1.073 -10.393 -12.553 1.00 97.38 82 GLY A CA 1
ATOM 585 C C . GLY A 1 82 ? 0.648 -9.550 -11.348 1.00 97.38 82 GLY A C 1
ATOM 586 O O . GLY A 1 82 ? -0.374 -9.868 -10.752 1.00 97.38 82 GLY A O 1
ATOM 587 N N . ASN A 1 83 ? 1.335 -8.453 -11.012 1.00 97.56 83 ASN A N 1
ATOM 588 C CA . ASN A 1 83 ? 1.015 -7.691 -9.800 1.00 97.56 83 ASN A CA 1
ATOM 589 C C . ASN A 1 83 ? -0.382 -7.061 -9.813 1.00 97.56 83 ASN A C 1
ATOM 591 O O . ASN A 1 83 ? -1.036 -7.069 -8.779 1.00 97.56 83 ASN A O 1
ATOM 595 N N . ILE A 1 84 ? -0.868 -6.589 -10.966 1.00 96.62 84 ILE A N 1
ATOM 596 C CA . ILE A 1 84 ? -2.235 -6.053 -11.086 1.00 96.62 84 ILE A CA 1
ATOM 597 C C . ILE A 1 84 ? -3.263 -7.127 -10.704 1.00 96.62 84 ILE A C 1
ATOM 599 O O . ILE A 1 84 ? -4.118 -6.900 -9.856 1.00 96.62 84 ILE A O 1
ATOM 603 N N . THR A 1 85 ? -3.151 -8.327 -11.281 1.00 97.06 85 THR A N 1
ATOM 604 C CA . THR A 1 85 ? -4.062 -9.442 -10.982 1.00 97.06 85 THR A CA 1
ATOM 605 C C . THR A 1 85 ? -3.993 -9.855 -9.516 1.00 97.06 85 THR A C 1
ATOM 607 O O . THR A 1 85 ? -5.025 -10.123 -8.913 1.00 97.06 85 THR A O 1
ATOM 610 N N . ARG A 1 86 ? -2.788 -9.901 -8.941 1.00 96.81 86 ARG A N 1
ATOM 611 C CA . ARG A 1 86 ? -2.572 -10.270 -7.538 1.00 96.81 86 ARG A CA 1
ATOM 612 C C . ARG A 1 86 ? -3.172 -9.232 -6.586 1.00 96.81 86 ARG A C 1
ATOM 614 O O . ARG A 1 86 ? -3.886 -9.610 -5.665 1.00 96.81 86 ARG A O 1
ATOM 621 N N . ALA A 1 87 ? -2.970 -7.941 -6.863 1.00 95.06 87 ALA A N 1
ATOM 622 C CA . ALA A 1 87 ? -3.554 -6.845 -6.090 1.00 95.06 87 ALA A CA 1
ATOM 623 C C . ALA A 1 87 ? -5.089 -6.902 -6.097 1.00 95.06 87 ALA A C 1
ATOM 625 O O . ALA A 1 87 ? -5.710 -6.847 -5.043 1.00 95.06 87 ALA A O 1
ATOM 626 N N . LEU A 1 88 ? -5.701 -7.093 -7.272 1.00 92.44 88 LEU A N 1
ATOM 627 C CA . LEU A 1 88 ? -7.161 -7.182 -7.412 1.00 92.44 88 LEU A CA 1
ATOM 628 C C . LEU A 1 88 ? -7.771 -8.438 -6.767 1.00 92.44 88 LEU A C 1
ATOM 630 O O . LEU A 1 88 ? -8.964 -8.459 -6.485 1.00 92.44 88 LEU A O 1
ATOM 634 N N . LYS A 1 89 ? -6.971 -9.482 -6.524 1.00 94.19 89 LYS A N 1
ATOM 635 C CA . LYS A 1 89 ? -7.376 -10.681 -5.771 1.00 94.19 89 LYS A CA 1
ATOM 636 C C . LYS A 1 89 ? -7.186 -10.546 -4.255 1.00 94.19 89 LYS A C 1
ATOM 638 O O . LYS A 1 89 ? -7.468 -11.499 -3.535 1.00 94.19 89 LYS A O 1
ATOM 643 N N . GLY A 1 90 ? -6.669 -9.413 -3.775 1.00 89.94 90 GLY A N 1
ATOM 644 C CA . GLY A 1 90 ? -6.329 -9.219 -2.364 1.00 89.94 90 GLY A CA 1
ATOM 645 C C . GLY A 1 90 ? -5.081 -9.989 -1.913 1.00 89.94 90 GLY A C 1
ATOM 646 O O . GLY A 1 90 ? -4.872 -10.183 -0.716 1.00 89.94 90 GLY A O 1
ATOM 647 N N . GLU A 1 91 ? -4.239 -10.452 -2.842 1.00 94.06 91 GLU A N 1
ATOM 648 C CA . GLU A 1 91 ? -2.976 -11.097 -2.485 1.00 94.06 91 GLU A CA 1
ATOM 649 C C . GLU A 1 91 ? -1.963 -10.078 -1.945 1.00 94.06 91 GLU A C 1
ATOM 651 O O . GLU A 1 91 ? -1.977 -8.897 -2.295 1.00 94.06 91 GLU A O 1
ATOM 656 N N . SER A 1 92 ? -1.009 -10.550 -1.139 1.00 90.31 92 SER A N 1
ATOM 657 C CA . SER A 1 92 ? 0.075 -9.700 -0.647 1.00 90.31 92 SER A CA 1
ATOM 658 C C . SER A 1 92 ? 1.016 -9.296 -1.789 1.00 90.31 92 SER A C 1
ATOM 660 O O . SER A 1 92 ? 1.776 -10.108 -2.333 1.00 90.31 92 SER A O 1
ATOM 662 N N . VAL A 1 93 ? 0.954 -8.017 -2.157 1.00 95.19 93 VAL A N 1
ATOM 663 C CA . VAL A 1 93 ? 1.828 -7.387 -3.143 1.00 95.19 93 VAL A CA 1
ATOM 664 C C . VAL A 1 93 ? 2.148 -5.961 -2.704 1.00 95.19 93 VAL A C 1
ATOM 666 O O . VAL A 1 93 ? 1.256 -5.187 -2.386 1.00 95.19 93 VAL A O 1
ATOM 669 N N . GLY A 1 94 ? 3.436 -5.623 -2.678 1.00 94.69 94 GLY A N 1
ATOM 670 C CA . GLY A 1 94 ? 3.913 -4.316 -2.233 1.00 94.69 94 GLY A CA 1
ATOM 671 C C . GLY A 1 94 ? 3.572 -3.992 -0.781 1.00 94.69 94 GLY A C 1
ATOM 672 O O . GLY A 1 94 ? 3.823 -4.816 0.097 1.00 94.69 94 GLY A O 1
ATOM 673 N N . THR A 1 95 ? 3.043 -2.793 -0.537 1.00 95.25 95 THR A N 1
ATOM 674 C CA . THR A 1 95 ? 2.756 -2.270 0.807 1.00 95.25 95 THR A CA 1
ATOM 675 C C . THR A 1 95 ? 1.262 -2.126 1.025 1.00 95.25 95 THR A C 1
ATOM 677 O O . THR A 1 95 ? 0.593 -1.418 0.271 1.00 95.25 95 THR A O 1
ATOM 680 N N . ARG A 1 96 ? 0.744 -2.746 2.088 1.00 95.69 96 ARG A N 1
ATOM 681 C CA . ARG A 1 96 ? -0.629 -2.516 2.549 1.00 95.69 96 ARG A CA 1
ATOM 682 C C . ARG A 1 96 ? -0.689 -1.301 3.466 1.00 95.69 96 ARG A C 1
ATOM 684 O O . ARG A 1 96 ? 0.127 -1.189 4.374 1.00 95.69 96 ARG A O 1
ATOM 691 N N . ILE A 1 97 ? -1.660 -0.428 3.235 1.00 94.69 97 ILE A N 1
ATOM 692 C CA . ILE A 1 97 ? -2.006 0.684 4.118 1.00 94.69 97 ILE A CA 1
ATOM 693 C C . ILE A 1 97 ? -3.250 0.274 4.895 1.00 94.69 97 ILE A C 1
ATOM 695 O O . ILE A 1 97 ? -4.287 -0.023 4.297 1.00 94.69 97 ILE A O 1
ATOM 699 N N . VAL A 1 98 ? -3.122 0.210 6.215 1.00 94.94 98 VAL A N 1
ATOM 700 C CA . VAL A 1 98 ? -4.166 -0.288 7.115 1.00 94.94 98 VAL A CA 1
ATOM 701 C C . VAL A 1 98 ? -4.344 0.657 8.293 1.00 94.94 98 VAL A C 1
ATOM 703 O O . VAL A 1 98 ? -3.467 1.465 8.606 1.00 94.94 98 VAL A O 1
ATOM 706 N N . ARG A 1 99 ? -5.484 0.540 8.973 1.00 93.25 99 ARG A N 1
ATOM 707 C CA . ARG A 1 99 ? -5.735 1.283 10.205 1.00 93.25 99 ARG A CA 1
ATOM 708 C C . ARG A 1 99 ? -4.704 0.888 11.264 1.00 93.25 99 ARG A C 1
ATOM 710 O O . ARG A 1 99 ? -4.430 -0.301 11.446 1.00 93.25 99 ARG A O 1
ATOM 717 N N . SER A 1 100 ? -4.160 1.868 11.986 1.00 83.50 100 SER A N 1
ATOM 718 C CA . SER A 1 100 ? -3.337 1.584 13.168 1.00 83.50 100 SER A CA 1
ATOM 719 C C . SER A 1 100 ? -4.149 0.783 14.194 1.00 83.50 100 SER A C 1
ATOM 721 O O . SER A 1 100 ? -5.325 1.076 14.416 1.00 83.50 100 SER A O 1
ATOM 723 N N . LYS A 1 101 ? -3.523 -0.226 14.807 1.00 60.47 101 LYS A N 1
ATOM 724 C CA . LYS A 1 101 ? -4.085 -0.908 15.982 1.00 60.47 101 LYS A CA 1
ATOM 725 C C . LYS A 1 101 ? -3.977 -0.044 17.230 1.00 60.47 101 LYS A C 1
ATOM 727 O O . LYS A 1 101 ? -2.987 0.716 17.321 1.00 60.47 101 LYS A O 1
#

Mean predicted aligned error: 5.56 Å

Radius of gyration: 12.87 Å; Cα contacts (8 Å, |Δi|>4): 167; chains: 1; bounding box: 35×30×30 Å

Secondary structure (DSSP, 8-state):
-HHHHHHTT-SEEEEEESSSSSEETTEE-SEE-HHHHHHSHHHHTTSSS--TT-TTHHHHHHHHHHHHTT-EEEEEETTSTTHHHHHHTT---SEEE----

Nearest PDB structures (foldseek):
  3k4o-assembly1_A-1  TM=8.484E-01  e=3.857E-08  Methanocaldococcus jannaschii
  2j5t-assembly1_D  TM=8.364E-01  e=2.763E-04  Escherichia coli
  2j5t-assembly3_A  TM=7.616E-01  e=1.354E-03  Escherichia coli
  2j5t-assembly3_B  TM=7.617E-01  e=1.886E-03  Escherichia coli
  2j5t-assembly5_F  TM=7.421E-01  e=6.215E-03  Escherichia coli